Protein AF-A0A6A5AHY9-F1 (afdb_monomer_lite)

Sequence (93 aa):
MALPLDPTDDRDVEAAERKLQFSLGWFLNPIVHGDYPAVMKRRAGHRLPRFTAADSALLTQSYDVFMLNHYSTNVVTDCASTTYVQDVYMLDT

Structure (mmCIF, N/CA/C/O backbone):
data_AF-A0A6A5AHY9-F1
#
_entry.id   AF-A0A6A5AHY9-F1
#
loop_
_atom_site.group_PDB
_atom_site.id
_atom_site.type_symbol
_atom_site.label_atom_id
_atom_site.label_alt_id
_atom_site.label_comp_id
_atom_site.label_asym_id
_atom_site.label_entity_id
_atom_site.label_seq_id
_atom_site.pdbx_PDB_ins_code
_atom_site.Cartn_x
_atom_site.Cartn_y
_atom_site.Cartn_z
_atom_site.occupancy
_atom_site.B_iso_or_equiv
_atom_site.auth_seq_id
_atom_site.auth_comp_id
_atom_site.auth_asym_id
_atom_site.auth_atom_id
_atom_site.pdbx_PDB_model_num
ATOM 1 N N . MET A 1 1 ? 10.148 6.778 -1.073 1.00 83.56 1 MET A N 1
ATOM 2 C CA . MET A 1 1 ? 9.305 6.632 -2.291 1.00 83.56 1 MET A CA 1
ATOM 3 C C . MET A 1 1 ? 9.756 5.419 -3.107 1.00 83.56 1 MET A C 1
ATOM 5 O O . MET A 1 1 ? 10.786 4.836 -2.762 1.00 83.56 1 MET A O 1
ATOM 9 N N . ALA A 1 2 ? 8.993 5.030 -4.135 1.00 91.31 2 ALA A N 1
ATOM 10 C CA . ALA A 1 2 ? 9.313 3.943 -5.063 1.00 91.31 2 ALA A CA 1
ATOM 11 C C . ALA A 1 2 ? 9.041 4.392 -6.509 1.00 91.31 2 ALA A C 1
ATOM 13 O O . ALA A 1 2 ? 7.974 4.939 -6.772 1.00 91.31 2 ALA A O 1
ATOM 14 N N . LEU A 1 3 ? 10.005 4.187 -7.405 1.00 93.31 3 LEU A N 1
ATOM 15 C CA . LEU A 1 3 ? 9.916 4.476 -8.838 1.00 93.31 3 LEU A CA 1
ATOM 16 C C . LEU A 1 3 ? 10.185 3.194 -9.634 1.00 93.31 3 LEU A C 1
ATOM 18 O O . LEU A 1 3 ? 10.968 2.370 -9.159 1.00 93.31 3 LEU A O 1
ATOM 22 N N . PRO A 1 4 ? 9.565 3.008 -10.810 1.00 94.19 4 PRO A N 1
ATOM 23 C CA . PRO A 1 4 ? 9.897 1.891 -11.686 1.00 94.19 4 PRO A CA 1
ATOM 24 C C . PRO A 1 4 ? 11.325 2.035 -12.223 1.00 94.19 4 PRO A C 1
ATOM 26 O O . PRO A 1 4 ? 11.797 3.156 -12.429 1.00 94.19 4 PRO A O 1
ATOM 29 N N . LEU A 1 5 ? 12.004 0.910 -12.445 1.00 90.75 5 LEU A N 1
ATOM 30 C CA . LEU A 1 5 ? 13.286 0.880 -13.145 1.00 90.75 5 LEU A CA 1
ATOM 31 C C . LEU A 1 5 ? 13.096 1.279 -14.612 1.00 90.75 5 LEU A C 1
ATOM 33 O O . LEU A 1 5 ? 13.747 2.217 -15.068 1.00 90.75 5 LEU A O 1
ATOM 37 N N . ASP A 1 6 ? 12.165 0.627 -15.309 1.00 91.19 6 ASP A N 1
ATOM 38 C CA . ASP A 1 6 ? 11.696 1.046 -16.627 1.00 91.19 6 ASP A CA 1
ATOM 39 C C . ASP A 1 6 ? 10.237 1.540 -16.551 1.00 91.19 6 ASP A C 1
ATOM 41 O O . ASP A 1 6 ? 9.328 0.743 -16.320 1.00 91.19 6 ASP A O 1
ATOM 45 N N . PRO A 1 7 ? 9.962 2.844 -16.746 1.00 91.44 7 PRO A N 1
ATOM 46 C CA . PRO A 1 7 ? 8.596 3.367 -16.729 1.00 91.44 7 PRO A CA 1
ATOM 47 C C . PRO A 1 7 ? 7.748 2.927 -17.935 1.00 91.44 7 PRO A C 1
ATOM 49 O O . PRO A 1 7 ? 6.551 3.206 -17.948 1.00 91.44 7 PRO A O 1
ATOM 52 N N . THR A 1 8 ? 8.345 2.294 -18.950 1.00 93.38 8 THR A N 1
ATOM 53 C CA . THR A 1 8 ? 7.638 1.732 -20.110 1.00 93.38 8 THR A CA 1
ATOM 54 C C . THR A 1 8 ? 7.290 0.250 -19.945 1.00 93.38 8 THR A C 1
ATOM 56 O O . THR A 1 8 ? 6.459 -0.256 -20.698 1.00 93.38 8 THR A O 1
ATOM 59 N N . ASP A 1 9 ? 7.872 -0.436 -18.952 1.00 92.25 9 ASP A N 1
ATOM 60 C CA . ASP A 1 9 ? 7.484 -1.795 -18.572 1.00 92.25 9 ASP A CA 1
ATOM 61 C C . ASP A 1 9 ? 6.406 -1.741 -17.483 1.00 92.25 9 ASP A C 1
ATOM 63 O O . ASP A 1 9 ? 6.664 -1.400 -16.324 1.00 92.25 9 ASP A O 1
ATOM 67 N N . ASP A 1 10 ? 5.185 -2.138 -17.841 1.00 95.19 10 ASP A N 1
ATOM 68 C CA . ASP A 1 10 ? 4.046 -2.180 -16.920 1.00 95.19 10 ASP A CA 1
ATOM 69 C C . ASP A 1 10 ? 4.338 -2.999 -15.651 1.00 95.19 10 ASP A C 1
ATOM 71 O O . ASP A 1 10 ? 3.821 -2.697 -14.572 1.00 95.19 10 ASP A O 1
ATOM 75 N N . ARG A 1 11 ? 5.204 -4.017 -15.733 1.00 93.88 11 ARG A N 1
ATOM 76 C CA . ARG A 1 11 ? 5.553 -4.861 -14.580 1.00 93.88 11 ARG A CA 1
ATOM 77 C C . ARG A 1 11 ? 6.386 -4.102 -13.558 1.00 93.88 11 ARG A C 1
ATOM 79 O O . ARG A 1 11 ? 6.174 -4.279 -12.356 1.00 93.88 11 ARG A O 1
ATOM 86 N N . ASP A 1 12 ? 7.295 -3.245 -14.014 1.00 93.38 12 ASP A N 1
ATOM 87 C CA . ASP A 1 12 ? 8.110 -2.397 -13.145 1.00 93.38 12 ASP A CA 1
ATOM 88 C C . ASP A 1 12 ? 7.255 -1.298 -12.508 1.00 93.38 12 ASP A C 1
ATOM 90 O O . ASP A 1 12 ? 7.385 -1.027 -11.310 1.00 93.38 12 ASP A O 1
ATOM 94 N N . VAL A 1 13 ? 6.309 -0.731 -13.264 1.00 94.75 13 VAL A N 1
ATOM 95 C CA . VAL A 1 13 ? 5.316 0.224 -12.745 1.00 94.75 13 VAL A CA 1
ATOM 96 C C . VAL A 1 13 ? 4.467 -0.420 -11.645 1.00 94.75 13 VAL A C 1
ATOM 98 O O . VAL A 1 13 ? 4.362 0.114 -10.535 1.00 94.75 13 VAL A O 1
ATOM 101 N N . GLU A 1 14 ? 3.920 -1.612 -11.891 1.00 95.06 14 GLU A N 1
ATOM 102 C CA . GLU A 1 14 ? 3.163 -2.364 -10.888 1.00 95.06 14 GLU A CA 1
ATOM 103 C C . GLU A 1 14 ? 4.020 -2.787 -9.683 1.00 95.06 14 GLU A C 1
ATOM 105 O O . GLU A 1 14 ? 3.524 -2.880 -8.551 1.00 95.06 14 GLU A O 1
ATOM 110 N N . ALA A 1 15 ? 5.304 -3.083 -9.895 1.00 94.12 15 ALA A N 1
ATOM 111 C CA . ALA A 1 15 ? 6.237 -3.417 -8.828 1.00 94.12 15 ALA A CA 1
ATOM 112 C C . ALA A 1 15 ? 6.530 -2.211 -7.930 1.00 94.12 15 ALA A C 1
ATOM 114 O O . ALA A 1 15 ? 6.488 -2.349 -6.701 1.00 94.12 15 ALA A O 1
ATOM 115 N N . ALA A 1 16 ? 6.751 -1.034 -8.517 1.00 94.75 16 ALA A N 1
ATOM 116 C CA . ALA A 1 16 ? 6.951 0.214 -7.793 1.00 94.75 16 ALA A CA 1
ATOM 117 C C . ALA A 1 16 ? 5.712 0.593 -6.967 1.00 94.75 16 ALA A C 1
ATOM 119 O O . ALA A 1 16 ? 5.831 0.854 -5.766 1.00 94.75 16 ALA A O 1
ATOM 120 N N . GLU A 1 17 ? 4.518 0.517 -7.561 1.00 95.88 17 GLU A N 1
ATOM 121 C CA . GLU A 1 17 ? 3.256 0.789 -6.861 1.00 95.88 17 GLU A CA 1
ATOM 122 C C . GLU A 1 17 ? 3.036 -0.200 -5.710 1.00 95.88 17 GLU A C 1
ATOM 124 O O . GLU A 1 17 ? 2.744 0.176 -4.574 1.00 95.88 17 GLU A O 1
ATOM 129 N N . ARG A 1 18 ? 3.278 -1.493 -5.948 1.00 95.81 18 ARG A N 1
ATOM 130 C CA . ARG A 1 18 ? 3.223 -2.512 -4.894 1.00 95.81 18 ARG A CA 1
ATOM 131 C C . ARG A 1 18 ? 4.194 -2.197 -3.759 1.00 95.81 18 ARG A C 1
ATOM 133 O O . ARG A 1 18 ? 3.811 -2.309 -2.595 1.00 95.81 18 ARG A O 1
ATOM 140 N N . LYS A 1 19 ? 5.433 -1.806 -4.062 1.00 95.19 19 LYS A N 1
ATOM 141 C CA . LYS A 1 19 ? 6.416 -1.422 -3.041 1.00 95.19 19 LYS A CA 1
ATOM 142 C C . LYS A 1 19 ? 5.923 -0.221 -2.231 1.00 95.19 19 LYS A C 1
ATOM 144 O O . LYS A 1 19 ? 6.053 -0.239 -1.008 1.00 95.19 19 LYS A O 1
ATOM 149 N N . LEU A 1 20 ? 5.312 0.772 -2.877 1.00 95.44 20 LEU A N 1
ATOM 150 C CA . LEU A 1 20 ? 4.725 1.926 -2.200 1.00 95.44 20 LEU A CA 1
ATOM 151 C C . LEU A 1 20 ? 3.588 1.513 -1.255 1.00 95.44 20 LEU A C 1
ATOM 153 O O . LEU A 1 20 ? 3.594 1.906 -0.087 1.00 95.44 20 LEU A O 1
ATOM 157 N N . GLN A 1 21 ? 2.666 0.662 -1.711 1.00 96.56 21 GLN A N 1
ATOM 158 C CA . GLN A 1 21 ? 1.560 0.171 -0.885 1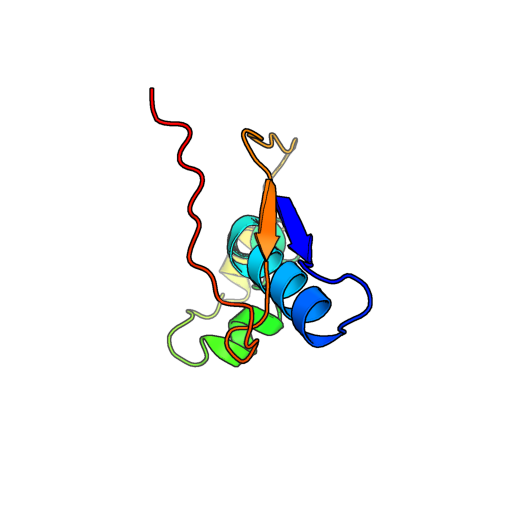.00 96.56 21 GLN A CA 1
ATOM 159 C C . GLN A 1 21 ? 2.044 -0.649 0.315 1.00 96.56 21 GLN A C 1
ATOM 161 O O . GLN A 1 21 ? 1.536 -0.478 1.416 1.00 96.56 21 GLN A O 1
ATOM 166 N N . PHE A 1 22 ? 3.068 -1.486 0.147 1.00 94.94 22 PHE A N 1
ATOM 167 C CA . PHE A 1 22 ? 3.642 -2.276 1.244 1.00 94.94 22 PHE A CA 1
ATOM 168 C C . PHE A 1 22 ? 4.585 -1.486 2.169 1.00 94.94 22 PHE A C 1
ATOM 170 O O . PHE A 1 22 ? 5.027 -2.031 3.177 1.00 94.94 22 PHE A O 1
ATOM 177 N N . SER A 1 23 ? 4.925 -0.233 1.855 1.00 93.50 23 SER A N 1
ATOM 178 C CA . SER A 1 23 ? 5.755 0.618 2.722 1.00 93.50 23 SER A CA 1
ATOM 179 C C . SER A 1 23 ? 4.956 1.749 3.366 1.00 93.50 23 SER A C 1
ATOM 181 O O . SER A 1 23 ? 4.953 1.860 4.585 1.00 93.50 23 SER A O 1
ATOM 183 N N . LEU A 1 24 ? 4.250 2.558 2.574 1.00 94.44 24 LEU A N 1
ATOM 184 C CA . LEU A 1 24 ? 3.433 3.666 3.075 1.00 94.44 24 LEU A CA 1
ATOM 185 C C . LEU A 1 24 ? 1.960 3.268 3.205 1.00 94.44 24 LEU A C 1
ATOM 187 O O . LEU A 1 24 ? 1.336 3.510 4.239 1.00 94.44 24 LEU A O 1
ATOM 191 N N . GLY A 1 25 ? 1.414 2.630 2.166 1.00 95.75 25 GLY A N 1
ATOM 192 C CA . GLY A 1 25 ? -0.005 2.280 2.100 1.00 95.75 25 GLY A CA 1
ATOM 193 C C . GLY A 1 25 ? -0.465 1.364 3.234 1.00 95.75 25 GLY A C 1
ATOM 194 O O . GLY A 1 25 ? -1.609 1.485 3.656 1.00 95.75 25 GLY A O 1
ATOM 195 N N . TRP A 1 26 ? 0.419 0.511 3.763 1.00 95.56 26 TRP A N 1
ATOM 196 C CA . TRP A 1 26 ? 0.139 -0.393 4.881 1.00 95.56 26 TRP A CA 1
ATOM 197 C C . TRP A 1 26 ? -0.488 0.358 6.052 1.00 95.56 26 TRP A C 1
ATOM 199 O O . TRP A 1 26 ? -1.529 -0.058 6.550 1.00 95.56 26 TRP A O 1
ATOM 209 N N . PHE A 1 27 ? 0.119 1.468 6.466 1.00 94.00 27 PHE A N 1
ATOM 210 C CA . PHE A 1 27 ? -0.332 2.237 7.624 1.00 94.00 27 PHE A CA 1
ATOM 211 C C . PHE A 1 27 ? -1.275 3.366 7.227 1.00 94.00 27 PHE A C 1
ATOM 213 O O . PHE A 1 27 ? -2.253 3.625 7.923 1.00 94.00 27 PHE A O 1
ATOM 220 N N . LEU A 1 28 ? -1.013 4.012 6.089 1.00 95.50 28 LEU A N 1
ATOM 221 C CA . LEU A 1 28 ? -1.764 5.192 5.687 1.00 95.50 28 LEU A CA 1
ATOM 222 C C . LEU A 1 28 ? -3.197 4.857 5.248 1.00 95.50 28 LEU A C 1
ATOM 224 O O . LEU A 1 28 ? -4.117 5.581 5.613 1.00 95.50 28 LEU A O 1
ATOM 228 N N . ASN A 1 29 ? -3.417 3.755 4.515 1.00 95.88 29 ASN A N 1
ATOM 229 C CA . ASN A 1 29 ? -4.772 3.397 4.075 1.00 95.88 29 ASN A CA 1
ATOM 230 C C . ASN A 1 29 ? -5.716 3.095 5.251 1.00 95.88 29 ASN A C 1
ATOM 232 O O . ASN A 1 29 ? -6.813 3.645 5.245 1.00 95.88 29 ASN A O 1
ATOM 236 N N . PRO A 1 30 ? -5.333 2.315 6.280 1.00 95.81 30 PRO A N 1
ATOM 237 C CA . PRO A 1 30 ? -6.192 2.120 7.446 1.00 95.81 30 PRO A CA 1
ATOM 238 C C . PRO A 1 30 ? -6.551 3.416 8.176 1.00 95.81 30 PRO A C 1
ATOM 240 O O . PRO A 1 30 ? -7.677 3.559 8.632 1.00 95.81 30 PRO A O 1
ATOM 243 N N . ILE A 1 31 ? -5.629 4.378 8.248 1.00 95.69 31 ILE A N 1
ATOM 244 C CA . ILE A 1 31 ? -5.859 5.664 8.923 1.00 95.69 31 ILE A CA 1
ATOM 245 C C . ILE A 1 31 ? -6.802 6.574 8.111 1.00 95.69 31 ILE A C 1
ATOM 247 O O . ILE A 1 31 ? -7.626 7.294 8.670 1.00 95.69 31 ILE A O 1
ATOM 251 N N . VAL A 1 32 ? -6.702 6.559 6.780 1.00 95.19 32 VAL A N 1
ATOM 252 C CA . VAL A 1 32 ? -7.512 7.436 5.910 1.00 95.19 32 VAL A CA 1
ATOM 253 C C . VAL A 1 32 ? -8.850 6.796 5.526 1.00 95.19 32 VAL A C 1
ATOM 255 O O . VAL A 1 32 ? -9.863 7.483 5.438 1.00 95.19 32 VAL A O 1
ATOM 258 N N . HIS A 1 33 ? -8.861 5.486 5.291 1.00 94.69 33 HIS A N 1
ATOM 259 C CA . HIS A 1 33 ? -9.981 4.749 4.698 1.00 94.69 33 HIS A CA 1
ATOM 260 C C . HIS A 1 33 ? -10.505 3.602 5.571 1.00 94.69 33 HIS A C 1
ATOM 262 O O . HIS A 1 33 ? -11.473 2.950 5.183 1.00 94.69 33 HIS A O 1
ATOM 268 N N . GLY A 1 34 ? -9.867 3.311 6.707 1.00 95.06 34 GLY A N 1
ATOM 269 C CA . GLY A 1 34 ? -10.334 2.284 7.636 1.00 95.06 34 GLY A CA 1
ATOM 270 C C . GLY A 1 34 ? -10.036 0.841 7.223 1.00 95.06 34 GLY A C 1
ATOM 271 O O . GLY A 1 34 ? -10.512 -0.082 7.882 1.00 95.06 34 GLY A O 1
ATOM 272 N N . ASP A 1 35 ? -9.280 0.603 6.148 1.00 96.06 35 ASP A N 1
ATOM 273 C CA . ASP A 1 35 ? -8.928 -0.749 5.705 1.00 96.06 35 ASP A CA 1
ATOM 274 C C . ASP A 1 35 ? -7.558 -0.793 5.008 1.00 96.06 35 ASP A C 1
ATOM 276 O O . ASP A 1 35 ? -7.014 0.223 4.579 1.00 96.06 35 ASP A O 1
ATOM 280 N N . TYR A 1 36 ? -6.977 -1.986 4.887 1.00 97.25 36 TYR A N 1
ATOM 281 C CA . TYR A 1 36 ? -5.704 -2.198 4.204 1.00 97.25 36 TYR A CA 1
ATOM 282 C C . TYR A 1 36 ? -5.815 -2.042 2.675 1.00 97.25 36 TYR A C 1
ATOM 284 O O . TYR A 1 36 ? -6.866 -2.337 2.089 1.00 97.25 36 TYR A O 1
ATOM 292 N N . PRO A 1 37 ? -4.702 -1.712 1.984 1.00 97.31 37 PRO A N 1
ATOM 293 C CA . PRO A 1 37 ? -4.661 -1.675 0.524 1.00 97.31 37 PRO A CA 1
ATOM 294 C C . PRO A 1 37 ? -5.125 -2.993 -0.115 1.00 97.31 37 PRO A C 1
ATOM 296 O O . PRO A 1 37 ? -4.755 -4.088 0.323 1.00 97.31 37 PRO A O 1
ATOM 299 N N . ALA A 1 38 ? -5.867 -2.914 -1.223 1.00 96.06 38 ALA A N 1
ATOM 300 C CA . ALA A 1 38 ? -6.382 -4.098 -1.921 1.00 96.06 38 ALA A CA 1
ATOM 301 C C . ALA A 1 38 ? -5.270 -5.067 -2.370 1.00 96.06 38 ALA A C 1
ATOM 303 O O . ALA A 1 38 ? -5.420 -6.288 -2.268 1.00 96.06 38 ALA A O 1
ATOM 304 N N . VAL A 1 39 ? -4.128 -4.535 -2.823 1.00 95.81 39 VAL A N 1
ATOM 305 C CA . VAL A 1 39 ? -2.962 -5.340 -3.227 1.00 95.81 39 VAL A CA 1
ATOM 306 C C . VAL A 1 39 ? -2.376 -6.140 -2.062 1.00 95.81 39 VAL A C 1
ATOM 308 O O . VAL A 1 39 ? -1.973 -7.290 -2.250 1.00 95.81 39 VAL A O 1
ATOM 311 N N . MET A 1 40 ? -2.380 -5.571 -0.854 1.00 96.12 40 MET A N 1
ATOM 312 C CA . MET A 1 40 ? -1.912 -6.253 0.348 1.00 96.12 40 MET A CA 1
ATOM 313 C C . MET A 1 40 ? -2.864 -7.373 0.743 1.00 96.12 40 MET A C 1
ATOM 315 O O . MET A 1 40 ? -2.413 -8.501 0.924 1.00 96.12 40 MET A O 1
ATOM 319 N N . LYS A 1 41 ? -4.176 -7.102 0.778 1.00 95.88 41 LYS A N 1
ATOM 320 C CA . LYS A 1 41 ? -5.197 -8.124 1.062 1.00 95.88 41 LYS A CA 1
ATOM 321 C C . LYS A 1 41 ? -5.088 -9.316 0.107 1.00 95.88 41 LYS A C 1
ATOM 323 O O . LYS A 1 41 ? -5.091 -10.459 0.554 1.00 95.88 41 LYS A O 1
ATOM 328 N N . ARG A 1 42 ? -4.897 -9.059 -1.194 1.00 96.00 42 ARG A N 1
ATOM 329 C CA . ARG A 1 42 ? -4.728 -10.107 -2.217 1.00 96.00 42 ARG A CA 1
ATOM 330 C C . ARG A 1 42 ? -3.463 -10.950 -2.019 1.00 96.00 42 ARG A C 1
ATOM 332 O O . ARG A 1 42 ? -3.521 -12.161 -2.191 1.00 96.00 42 ARG A O 1
ATOM 339 N N . ARG A 1 43 ? -2.320 -10.333 -1.691 1.00 94.19 43 ARG A N 1
ATOM 340 C CA . ARG A 1 43 ? -1.017 -11.030 -1.604 1.00 94.19 43 ARG A CA 1
ATOM 341 C C . ARG A 1 43 ? -0.733 -11.658 -0.238 1.00 94.19 43 ARG A C 1
ATOM 343 O O . ARG A 1 43 ? -0.094 -12.705 -0.164 1.00 94.19 43 ARG A O 1
ATOM 350 N N . ALA A 1 44 ? -1.159 -11.017 0.845 1.00 94.56 44 ALA A N 1
ATOM 351 C CA . ALA A 1 44 ? -0.964 -11.524 2.199 1.00 94.56 44 ALA A CA 1
ATOM 352 C C . ALA A 1 44 ? -2.051 -12.536 2.593 1.00 94.56 44 ALA A C 1
ATOM 354 O O . ALA A 1 44 ? -1.761 -13.479 3.336 1.00 94.56 44 ALA A O 1
ATOM 355 N N . GLY A 1 45 ? -3.267 -12.381 2.056 1.00 94.12 45 GLY A N 1
ATOM 356 C CA . GLY A 1 45 ? -4.383 -13.291 2.289 1.00 94.12 45 GLY A CA 1
ATOM 357 C C . GLY A 1 45 ? -4.675 -13.451 3.780 1.00 94.12 45 GLY A C 1
ATOM 358 O O . GLY A 1 45 ? -4.770 -12.471 4.511 1.00 94.12 45 GLY A O 1
ATOM 359 N N . HIS A 1 46 ? -4.760 -14.700 4.237 1.00 94.50 46 HIS A N 1
ATOM 360 C CA . HIS A 1 46 ? -5.074 -15.052 5.626 1.00 94.50 46 HIS A CA 1
ATOM 361 C C . HIS A 1 46 ? -4.029 -14.590 6.657 1.00 94.50 46 HIS A C 1
ATOM 363 O O . HIS A 1 46 ? -4.330 -14.558 7.844 1.00 94.50 46 HIS A O 1
ATOM 369 N N . ARG A 1 47 ? -2.805 -14.248 6.229 1.00 96.06 47 ARG A N 1
ATOM 370 C CA . ARG A 1 47 ? -1.757 -13.745 7.132 1.00 96.06 47 ARG A CA 1
ATOM 371 C C . ARG A 1 47 ? -1.988 -12.296 7.550 1.00 96.06 47 ARG A C 1
ATOM 373 O O . ARG A 1 47 ? -1.365 -11.845 8.504 1.00 96.06 47 ARG A O 1
ATOM 380 N N . LEU A 1 48 ? -2.829 -11.566 6.816 1.00 95.81 48 LEU A N 1
ATOM 381 C CA . LEU A 1 48 ? -3.187 -10.195 7.145 1.00 95.81 48 LEU A CA 1
ATOM 382 C C . LEU A 1 48 ? -4.439 -10.214 8.033 1.00 95.81 48 LEU A C 1
ATOM 384 O O . LEU A 1 48 ? -5.483 -10.697 7.582 1.00 95.81 48 LEU A O 1
ATOM 388 N N . PRO A 1 49 ? -4.361 -9.703 9.274 1.00 94.75 49 PRO A N 1
ATOM 389 C CA . PRO A 1 49 ? -5.535 -9.544 10.118 1.00 94.75 49 PRO A CA 1
ATOM 390 C C . PRO A 1 49 ? -6.597 -8.691 9.423 1.00 94.75 49 PRO A C 1
ATOM 392 O O . PRO A 1 49 ? -6.286 -7.827 8.603 1.00 94.75 49 PRO A O 1
ATOM 395 N N . ARG A 1 50 ? -7.864 -8.934 9.749 1.00 94.50 50 ARG A N 1
ATOM 396 C CA . ARG A 1 50 ? -8.982 -8.140 9.233 1.00 94.50 50 ARG A CA 1
ATOM 397 C C . ARG A 1 50 ? -9.454 -7.211 10.334 1.00 94.50 50 ARG A C 1
AT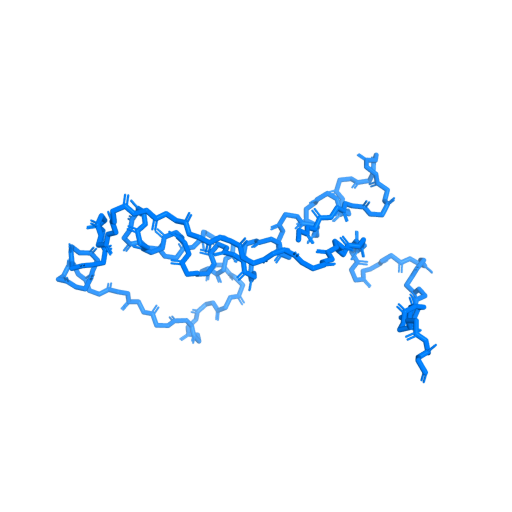OM 399 O O . ARG A 1 50 ? -9.683 -7.673 11.449 1.00 94.50 50 ARG A O 1
ATOM 406 N N . PHE A 1 51 ? -9.621 -5.937 10.007 1.00 94.88 51 PHE A N 1
ATOM 407 C CA . PHE A 1 51 ? -10.237 -4.993 10.926 1.00 94.88 51 PHE A CA 1
ATOM 408 C C . PHE A 1 51 ? -11.704 -5.346 11.139 1.00 94.88 51 PHE A C 1
ATOM 410 O O . PHE A 1 51 ? -12.421 -5.701 10.196 1.00 94.88 51 PHE A O 1
ATOM 417 N N . THR A 1 52 ? -12.152 -5.243 12.387 1.00 96.25 52 THR A N 1
ATOM 418 C CA . THR A 1 52 ? -13.583 -5.206 12.674 1.00 96.25 52 THR A CA 1
ATOM 419 C C . THR A 1 52 ? -14.151 -3.843 12.273 1.00 96.25 52 THR A C 1
ATOM 421 O O . THR A 1 52 ? -13.413 -2.881 12.056 1.00 96.25 52 THR A O 1
ATOM 424 N N . ALA A 1 53 ? -15.479 -3.731 12.195 1.00 96.12 53 ALA A N 1
ATOM 425 C CA . ALA A 1 53 ? -16.121 -2.440 11.942 1.00 96.12 53 ALA A CA 1
ATOM 426 C C . ALA A 1 53 ? -15.772 -1.398 13.025 1.00 96.12 53 ALA A C 1
ATOM 428 O O . ALA A 1 53 ? -15.625 -0.220 12.713 1.00 96.12 53 ALA A O 1
ATOM 429 N N . ALA A 1 54 ? -15.592 -1.838 14.276 1.00 96.38 54 ALA A N 1
ATOM 430 C CA . ALA A 1 54 ? -15.184 -0.972 15.378 1.00 96.38 54 ALA A CA 1
ATOM 431 C C . ALA A 1 54 ? -13.736 -0.481 15.216 1.00 96.38 54 ALA A C 1
ATOM 433 O O . ALA A 1 54 ? -13.490 0.714 15.352 1.00 96.38 54 ALA A O 1
ATOM 434 N N . ASP A 1 55 ? -12.801 -1.369 14.858 1.00 95.62 55 ASP A N 1
ATOM 435 C CA . ASP A 1 55 ? -11.397 -0.986 14.630 1.00 95.62 55 ASP A CA 1
ATOM 436 C C . ASP A 1 55 ? -11.268 -0.015 13.451 1.00 95.62 55 ASP A C 1
ATOM 438 O O . ASP A 1 55 ? -10.555 0.982 13.526 1.00 95.62 55 ASP A O 1
ATOM 442 N N . SER A 1 56 ? -11.994 -0.288 12.364 1.00 96.00 56 SER A N 1
ATOM 443 C CA . SER A 1 56 ? -12.024 0.557 11.168 1.00 96.00 56 SER A CA 1
ATOM 444 C C . SER A 1 56 ? -12.526 1.967 11.487 1.00 96.00 56 SER A C 1
ATOM 446 O O . SER A 1 56 ? -11.897 2.952 11.097 1.00 96.00 56 SER A O 1
ATOM 448 N N . ALA A 1 57 ? -13.613 2.075 12.258 1.00 95.56 57 ALA A N 1
ATOM 449 C CA . ALA A 1 57 ? -14.155 3.357 12.698 1.00 95.56 57 ALA A CA 1
ATOM 450 C C . ALA A 1 57 ? -13.210 4.106 13.651 1.00 95.56 57 ALA A C 1
ATOM 452 O O . ALA A 1 57 ? -13.147 5.328 13.595 1.00 95.56 57 ALA A O 1
ATOM 453 N N . LEU A 1 58 ? -12.468 3.387 14.500 1.00 95.69 58 LEU A N 1
ATOM 454 C CA . LEU A 1 58 ? -11.492 3.986 15.413 1.00 95.69 58 LEU A CA 1
ATOM 455 C C . LEU A 1 58 ? -10.284 4.580 14.673 1.00 95.69 58 LEU A C 1
ATOM 457 O O . LEU A 1 58 ? -9.769 5.617 15.078 1.00 95.69 58 LEU A O 1
ATOM 461 N N . LEU A 1 59 ? -9.814 3.907 13.621 1.00 94.25 59 LEU A N 1
ATOM 462 C CA . LEU A 1 59 ? -8.639 4.323 12.848 1.00 94.25 59 LEU A CA 1
ATOM 463 C C . LEU A 1 59 ? -8.960 5.399 11.808 1.00 94.25 59 LEU A C 1
ATOM 465 O O . LEU A 1 59 ? -8.117 6.241 11.504 1.00 94.25 59 LEU A O 1
ATOM 469 N N . THR A 1 60 ? -10.162 5.366 11.238 1.00 95.12 60 THR A N 1
ATOM 470 C CA . THR A 1 60 ? -10.548 6.297 10.177 1.00 95.12 60 THR A CA 1
ATOM 471 C C . THR A 1 60 ? -10.541 7.729 10.706 1.00 95.12 60 THR A C 1
ATOM 473 O O . THR A 1 60 ? -11.214 8.039 11.683 1.00 95.12 60 THR A O 1
ATOM 476 N N . GLN A 1 61 ? -9.790 8.610 10.040 1.00 92.12 61 GLN A N 1
ATOM 477 C CA . GLN A 1 61 ? -9.611 10.014 10.430 1.00 92.12 61 GLN A CA 1
ATOM 478 C C . GLN A 1 61 ? -8.974 10.212 11.816 1.00 92.12 61 GLN A C 1
ATOM 480 O O . GLN A 1 61 ? -9.123 11.272 12.419 1.00 92.12 61 GLN A O 1
ATOM 485 N N . SER A 1 62 ? -8.209 9.237 12.315 1.00 95.12 62 SER A N 1
ATOM 486 C CA . SER A 1 62 ? -7.482 9.356 13.585 1.00 95.12 62 SER A CA 1
ATOM 487 C C . SER A 1 62 ? -6.191 10.194 13.463 1.00 95.12 62 SER A C 1
ATOM 489 O O . SER A 1 62 ? -5.131 9.786 13.945 1.00 95.12 62 SER A O 1
ATOM 491 N N . TYR A 1 63 ? -6.232 11.323 12.750 1.00 94.19 63 TYR A N 1
ATOM 492 C CA . TYR A 1 63 ? -5.074 12.177 12.480 1.00 94.19 63 TYR A CA 1
ATOM 493 C C . TYR A 1 63 ? -5.485 13.633 12.235 1.00 94.19 63 TYR A C 1
ATOM 495 O O . TYR A 1 63 ? -6.518 13.898 11.627 1.00 94.19 63 TYR A O 1
ATOM 503 N N . ASP A 1 64 ? -4.610 14.565 12.616 1.00 94.94 64 ASP A N 1
ATOM 504 C CA . ASP A 1 64 ? -4.753 15.990 12.287 1.00 94.94 64 ASP A CA 1
ATOM 505 C C . ASP A 1 64 ? -3.770 16.424 11.185 1.00 94.94 64 ASP A C 1
ATOM 507 O O . ASP A 1 64 ? -4.092 17.245 10.327 1.00 94.94 64 ASP A O 1
ATOM 511 N N . VAL A 1 65 ? -2.555 15.861 11.186 1.00 95.25 65 VAL A N 1
ATOM 512 C CA . VAL A 1 65 ? -1.465 16.194 10.254 1.00 95.25 65 VAL A CA 1
ATOM 513 C C . VAL A 1 65 ? -0.664 14.935 9.920 1.00 95.25 65 VAL A C 1
ATOM 515 O O . VAL A 1 65 ? -0.404 14.109 10.794 1.00 95.25 65 VAL A O 1
ATOM 518 N N . PHE A 1 66 ? -0.213 14.811 8.669 1.00 93.31 66 PHE A N 1
ATOM 519 C CA . PHE A 1 66 ? 0.747 13.783 8.262 1.00 93.31 66 PHE A CA 1
ATOM 520 C C . PHE A 1 66 ? 2.170 14.339 8.210 1.00 93.31 66 PHE A C 1
ATOM 522 O O . PHE A 1 66 ? 2.434 15.327 7.527 1.00 93.31 66 PHE A O 1
ATOM 529 N N . MET A 1 67 ? 3.099 13.662 8.885 1.00 94.00 67 MET A N 1
ATOM 530 C CA . MET A 1 67 ? 4.533 13.939 8.804 1.00 94.00 67 MET A CA 1
ATOM 531 C C . MET A 1 67 ? 5.237 12.758 8.141 1.00 94.00 67 MET A C 1
ATOM 533 O O . MET A 1 67 ? 5.149 11.626 8.615 1.00 94.00 67 MET A O 1
ATOM 537 N N . LEU A 1 68 ? 5.918 13.020 7.026 1.00 92.62 68 LEU A N 1
ATOM 538 C CA . LEU A 1 68 ? 6.592 11.995 6.236 1.00 92.62 68 LEU A CA 1
ATOM 539 C C . LEU A 1 68 ? 8.101 12.187 6.314 1.00 92.62 68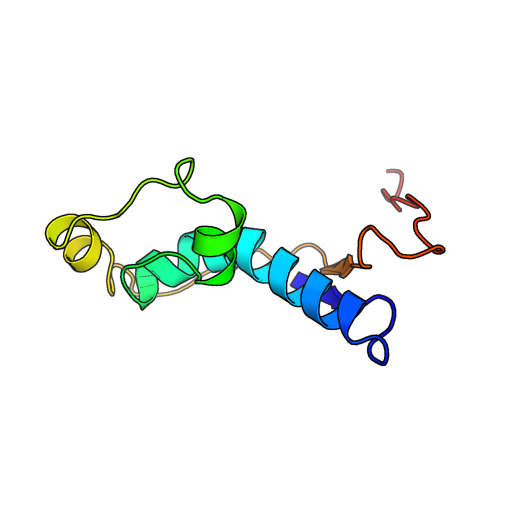 LEU A C 1
ATOM 541 O O . LEU A 1 68 ? 8.641 13.162 5.795 1.00 92.62 68 LEU A O 1
ATOM 545 N N . ASN A 1 69 ? 8.780 11.211 6.909 1.00 93.31 69 ASN A N 1
ATOM 546 C CA . ASN A 1 69 ? 10.232 11.153 6.860 1.00 93.31 69 ASN A CA 1
ATOM 547 C C . ASN A 1 69 ? 10.664 10.641 5.482 1.00 93.31 69 ASN A C 1
ATOM 549 O O . ASN A 1 69 ? 10.313 9.527 5.082 1.00 93.31 69 ASN A O 1
ATOM 553 N N . HIS A 1 70 ? 11.434 11.448 4.754 1.00 91.00 70 HIS A N 1
ATOM 554 C CA . HIS A 1 70 ? 11.977 11.084 3.450 1.00 91.00 70 HIS A CA 1
ATOM 555 C C . HIS A 1 70 ? 13.499 11.194 3.471 1.00 91.00 70 HIS A C 1
ATOM 557 O O . HIS A 1 70 ? 14.051 12.252 3.744 1.00 91.00 70 HIS A O 1
ATOM 563 N N . TYR A 1 71 ? 14.156 10.070 3.196 1.00 91.56 71 TYR A N 1
ATOM 564 C CA . TYR A 1 71 ? 15.617 9.968 3.147 1.00 91.56 71 TYR A CA 1
ATOM 565 C C . TYR A 1 71 ? 16.105 9.485 1.785 1.00 91.56 71 TYR A C 1
ATOM 567 O O . TYR A 1 71 ? 17.184 9.855 1.338 1.00 91.56 71 TYR A O 1
ATOM 575 N N . SER A 1 72 ? 15.315 8.638 1.122 1.00 88.88 72 SER A N 1
ATOM 576 C CA . SER A 1 72 ? 15.689 8.042 -0.152 1.00 88.88 72 SER A CA 1
ATOM 577 C C . SER A 1 72 ? 14.475 7.596 -0.969 1.00 88.88 72 SER A C 1
ATOM 579 O O . SER A 1 72 ? 13.323 7.507 -0.504 1.00 88.88 72 SER A O 1
ATOM 581 N N . THR A 1 73 ? 14.753 7.304 -2.234 1.00 89.81 73 THR A N 1
ATOM 582 C CA . THR A 1 73 ? 13.803 6.747 -3.191 1.00 89.81 73 THR A CA 1
ATOM 583 C C . THR A 1 73 ? 14.376 5.451 -3.737 1.00 89.81 73 THR A C 1
ATOM 585 O O . THR A 1 73 ? 15.546 5.392 -4.092 1.00 89.81 73 THR A O 1
ATOM 588 N N . ASN A 1 74 ? 13.548 4.408 -3.774 1.00 89.75 74 ASN A N 1
ATOM 589 C CA . ASN A 1 74 ? 13.938 3.108 -4.306 1.00 89.75 74 ASN A CA 1
ATOM 590 C C . ASN A 1 74 ? 13.575 3.054 -5.787 1.00 89.75 74 ASN A C 1
ATOM 592 O O . ASN A 1 74 ? 12.447 3.403 -6.141 1.00 89.75 74 ASN A O 1
ATOM 596 N N . VAL A 1 75 ? 14.498 2.578 -6.614 1.00 93.31 75 VAL A N 1
ATOM 597 C CA . VAL A 1 75 ? 14.203 2.157 -7.984 1.00 93.31 75 VAL A CA 1
ATOM 598 C C . VAL A 1 75 ? 13.842 0.674 -7.928 1.00 93.31 75 VAL A C 1
ATOM 600 O O . VAL A 1 75 ? 14.549 -0.112 -7.301 1.00 93.31 75 VAL A O 1
ATOM 603 N N . VAL A 1 76 ? 12.689 0.308 -8.478 1.00 91.94 76 VAL A N 1
ATOM 604 C CA . VAL A 1 76 ? 12.058 -1.001 -8.294 1.00 91.94 76 VAL A CA 1
ATOM 605 C C . VAL A 1 76 ? 11.837 -1.644 -9.650 1.00 91.94 76 VAL A C 1
ATOM 607 O O . VAL A 1 76 ? 11.237 -1.042 -10.532 1.00 91.94 76 VAL A O 1
ATOM 610 N N . THR A 1 77 ? 12.270 -2.891 -9.778 1.00 92.69 77 THR A N 1
ATOM 611 C CA . THR A 1 77 ? 11.955 -3.745 -10.923 1.00 92.69 77 THR A CA 1
ATOM 612 C C . THR A 1 77 ? 11.128 -4.941 -10.467 1.00 92.69 77 THR A C 1
ATOM 614 O O . THR A 1 77 ? 11.125 -5.296 -9.279 1.00 92.69 77 THR A O 1
ATOM 617 N N . ASP A 1 78 ? 10.387 -5.553 -11.383 1.00 91.00 78 ASP A N 1
ATOM 618 C CA . ASP A 1 78 ? 9.703 -6.799 -11.084 1.00 91.00 78 ASP A CA 1
ATOM 619 C C . ASP A 1 78 ? 1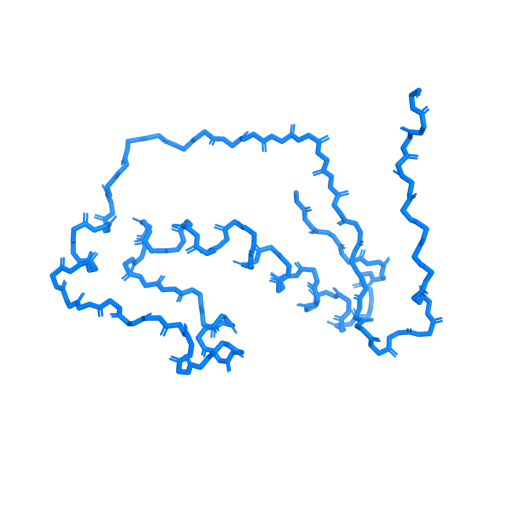0.695 -7.949 -10.842 1.00 91.00 78 ASP A C 1
ATOM 621 O O . ASP A 1 78 ? 11.785 -8.015 -11.404 1.00 91.00 78 ASP A O 1
ATOM 625 N N . CYS A 1 79 ? 10.308 -8.894 -9.986 1.00 85.12 79 CYS A N 1
ATOM 626 C CA . CYS A 1 79 ? 11.173 -10.010 -9.602 1.00 85.12 79 CYS A CA 1
ATOM 627 C C . CYS A 1 79 ? 11.513 -10.936 -10.782 1.00 85.12 79 CYS A C 1
ATOM 629 O O . CYS A 1 79 ? 12.500 -11.663 -10.719 1.00 85.12 79 CYS A O 1
ATOM 631 N N . ALA A 1 80 ? 10.692 -10.941 -11.835 1.00 82.88 80 ALA A N 1
ATOM 632 C CA . ALA A 1 80 ? 10.939 -11.724 -13.039 1.00 82.88 80 ALA A CA 1
ATOM 633 C C . ALA A 1 80 ? 11.834 -11.005 -14.069 1.00 82.88 80 ALA A C 1
ATOM 635 O O . ALA A 1 80 ? 12.048 -11.549 -15.154 1.00 82.88 80 ALA A O 1
ATOM 636 N N . SER A 1 81 ? 12.324 -9.792 -13.781 1.00 78.56 81 SER A N 1
ATOM 637 C CA . SER A 1 81 ? 13.173 -9.048 -14.713 1.00 78.56 81 SER A CA 1
ATOM 638 C C . SER A 1 81 ? 14.596 -9.613 -14.751 1.00 78.56 81 SER A C 1
ATOM 640 O O . SER A 1 81 ? 15.185 -9.988 -13.737 1.00 78.56 81 SER A O 1
ATOM 642 N N . THR A 1 82 ? 15.166 -9.683 -15.953 1.00 70.31 82 THR A N 1
ATOM 643 C CA . THR A 1 82 ? 16.540 -10.154 -16.192 1.00 70.31 82 THR A CA 1
ATOM 644 C C . THR A 1 82 ? 17.594 -9.158 -15.698 1.00 70.31 82 THR A C 1
ATOM 646 O O . THR A 1 82 ? 18.760 -9.516 -15.559 1.00 70.31 82 THR A O 1
ATOM 649 N N . THR A 1 83 ? 17.182 -7.919 -15.414 1.00 64.38 83 THR A N 1
ATOM 650 C CA . THR A 1 83 ? 18.008 -6.811 -14.910 1.00 64.38 83 THR A CA 1
ATOM 651 C C . THR A 1 83 ? 18.029 -6.787 -13.378 1.00 64.38 83 THR A C 1
ATOM 653 O O . THR A 1 83 ? 18.305 -5.752 -12.780 1.00 64.38 83 THR A O 1
ATOM 656 N N . TYR A 1 84 ? 17.726 -7.909 -12.713 1.00 54.44 84 TYR A N 1
ATOM 657 C CA . TYR A 1 84 ? 17.833 -8.048 -11.260 1.00 54.44 84 TYR A CA 1
ATOM 658 C C . TYR A 1 84 ? 19.311 -8.040 -10.831 1.00 54.44 84 TYR A C 1
ATOM 660 O O . TYR A 1 84 ? 19.886 -9.055 -10.443 1.00 54.44 84 TYR A O 1
ATOM 668 N N . VAL A 1 85 ? 19.954 -6.880 -10.937 1.00 52.72 85 VAL A N 1
ATOM 669 C CA . VAL A 1 85 ? 21.238 -6.597 -10.308 1.00 52.72 85 VAL A CA 1
ATOM 670 C C . VAL A 1 85 ? 20.906 -6.073 -8.922 1.00 52.72 85 VAL A C 1
ATOM 672 O O . VAL A 1 85 ? 20.299 -5.014 -8.767 1.00 52.72 85 VAL A O 1
ATOM 675 N N . GLN A 1 86 ? 21.272 -6.835 -7.895 1.00 48.41 86 GLN A N 1
ATOM 676 C CA . GLN A 1 86 ? 21.257 -6.363 -6.516 1.00 48.41 86 GLN A CA 1
ATOM 677 C C . GLN A 1 86 ? 22.434 -5.398 -6.307 1.00 48.41 86 GLN A C 1
ATOM 679 O O . GLN A 1 86 ? 23.272 -5.611 -5.439 1.00 48.41 86 GLN A O 1
ATOM 684 N N . ASP A 1 87 ? 22.504 -4.330 -7.101 1.00 43.00 87 ASP A N 1
ATOM 685 C CA . ASP A 1 87 ? 23.413 -3.220 -6.841 1.00 43.00 87 ASP A CA 1
ATOM 686 C C . ASP A 1 87 ? 22.729 -2.325 -5.815 1.00 43.00 87 ASP A C 1
ATOM 688 O O . ASP A 1 87 ? 22.136 -1.281 -6.096 1.00 43.00 87 ASP A O 1
ATOM 692 N N . VAL A 1 88 ? 22.763 -2.806 -4.573 1.00 46.44 88 VAL A N 1
ATOM 693 C CA . VAL A 1 88 ? 22.553 -1.956 -3.416 1.00 46.44 88 VAL A CA 1
ATOM 694 C C . VAL A 1 88 ? 23.725 -0.981 -3.422 1.00 46.44 88 VAL A C 1
ATOM 696 O O . VAL A 1 88 ? 24.784 -1.280 -2.881 1.00 46.44 88 VAL A O 1
ATOM 699 N N . TYR A 1 89 ? 23.545 0.197 -4.018 1.00 45.03 89 TYR A N 1
ATOM 700 C CA . TYR A 1 89 ? 24.348 1.358 -3.653 1.00 45.03 89 TYR A CA 1
ATOM 701 C C . TYR A 1 89 ? 23.959 1.741 -2.220 1.00 45.03 89 TYR A C 1
ATOM 703 O O . TYR A 1 89 ? 23.254 2.721 -1.977 1.00 45.03 89 TYR A O 1
ATOM 711 N N . MET A 1 90 ? 24.397 0.937 -1.247 1.00 41.34 90 MET A N 1
ATOM 712 C CA . MET A 1 90 ? 24.792 1.517 0.021 1.00 41.34 90 MET A CA 1
ATOM 713 C C . MET A 1 90 ? 25.947 2.423 -0.377 1.00 41.34 90 MET A C 1
ATOM 715 O O . MET A 1 90 ? 26.962 1.946 -0.876 1.00 41.34 90 MET A O 1
ATOM 719 N N . LEU A 1 91 ? 25.756 3.735 -0.286 1.00 42.62 91 LEU A N 1
ATOM 720 C CA . LEU A 1 91 ? 26.908 4.616 -0.256 1.00 42.62 91 LEU A CA 1
ATOM 721 C C . LEU A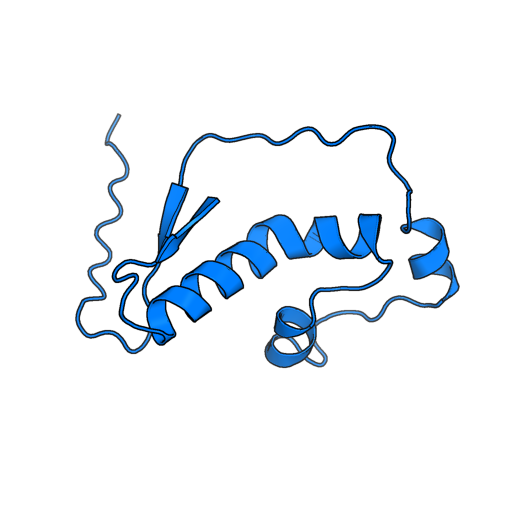 1 91 ? 27.703 4.169 0.969 1.00 42.62 91 LEU A C 1
ATOM 723 O O . LEU A 1 91 ? 27.247 4.371 2.096 1.00 42.62 91 LEU A O 1
ATOM 727 N N . ASP A 1 92 ? 28.809 3.471 0.726 1.00 36.38 92 ASP A N 1
ATOM 728 C CA . ASP A 1 92 ? 29.797 3.153 1.742 1.00 36.38 92 ASP A CA 1
ATOM 729 C C . ASP A 1 92 ? 30.196 4.482 2.398 1.00 36.38 92 ASP A C 1
ATOM 731 O O . ASP A 1 92 ? 30.748 5.372 1.744 1.00 36.38 92 ASP A O 1
ATOM 735 N N . THR A 1 93 ? 29.823 4.654 3.666 1.00 40.62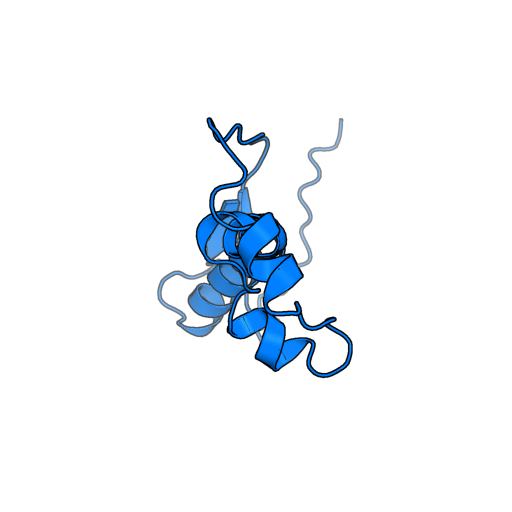 93 THR A N 1
ATOM 736 C CA . THR A 1 93 ? 30.405 5.671 4.552 1.00 40.62 93 THR A CA 1
ATOM 737 C C . THR A 1 93 ? 31.693 5.151 5.151 1.00 40.62 93 THR A C 1
ATOM 739 O O . THR A 1 93 ? 31.657 3.989 5.621 1.00 40.62 93 THR A O 1
#

Radius of gyration: 16.03 Å; chains: 1; bounding box: 46×31×36 Å

pLDDT: mean 87.95, std 15.74, range [36.38, 97.31]

Foldseek 3Di:
DEDFPDPVDVQSVVQRVLVCLVPPQQLVCCQAPVFGDPSCCVPCPPVDDGDDPVSSVCRHPPDDDDDDDDDDYHHGGHPPDPPPDPPPPPVDD

Organism: Aphanomyces astaci (NCBI:txid112090)

Secondary structure (DSSP, 8-state):
-EEESSTT-HHHHHHHHHHHIIIIIHHHHHHHHSS--HHHHHHHGGGSPPPPHHHHHHHTT--S---------EEE--TT-TT----------

InterPro domains:
  IPR001360 Glycoside hydrolase family 1 [PF00232] (2-81)
  IPR001360 Glycoside hydrolase family 1 [PTHR10353] (2-79)
  IPR017853 Glycoside hydrolase superfamily [SSF51445] (2-83)